Protein AF-A0A959P4M3-F1 (afdb_monomer_lite)

Structure (mmCIF, N/CA/C/O backbone):
data_AF-A0A959P4M3-F1
#
_entry.id   AF-A0A959P4M3-F1
#
loop_
_atom_site.group_PDB
_atom_site.id
_atom_site.type_symbol
_atom_site.label_atom_id
_atom_site.label_alt_id
_atom_site.label_comp_id
_atom_site.label_asym_id
_atom_site.label_entity_id
_atom_site.label_seq_id
_atom_site.pdbx_PDB_ins_code
_atom_site.Cartn_x
_atom_site.Cartn_y
_atom_site.Cartn_z
_atom_site.occupancy
_atom_site.B_iso_or_equiv
_atom_site.auth_seq_id
_atom_site.auth_comp_id
_atom_site.auth_asym_id
_atom_site.auth_atom_id
_atom_site.pdbx_PDB_model_num
ATOM 1 N N . MET A 1 1 ? 19.092 -13.875 -8.459 1.00 60.94 1 MET A N 1
ATOM 2 C CA . MET A 1 1 ? 19.012 -12.577 -9.159 1.00 60.94 1 MET A CA 1
ATOM 3 C C . MET A 1 1 ? 20.207 -11.723 -8.760 1.00 60.94 1 MET A C 1
ATOM 5 O O . MET A 1 1 ? 20.498 -11.675 -7.575 1.00 60.94 1 MET A O 1
ATOM 9 N N . GLY A 1 2 ? 20.966 -11.200 -9.729 1.00 83.31 2 GLY A N 1
ATOM 10 C CA . GLY A 1 2 ? 22.263 -10.546 -9.513 1.00 83.31 2 GLY A CA 1
ATOM 11 C C . GLY A 1 2 ? 22.852 -9.946 -10.799 1.00 83.31 2 GLY A C 1
ATOM 12 O O . GLY A 1 2 ? 22.210 -9.983 -11.853 1.00 83.31 2 GLY A O 1
ATOM 13 N N . ALA A 1 3 ? 24.076 -9.411 -10.721 1.00 91.56 3 ALA A N 1
ATOM 14 C CA . ALA A 1 3 ? 24.756 -8.772 -11.849 1.00 91.56 3 ALA A CA 1
ATOM 15 C C . ALA A 1 3 ? 24.933 -9.738 -13.031 1.00 91.56 3 ALA A C 1
ATOM 17 O O . ALA A 1 3 ? 25.398 -10.866 -12.878 1.00 91.56 3 ALA A O 1
ATOM 18 N N . GLN A 1 4 ? 24.560 -9.285 -14.219 1.00 93.88 4 GLN A N 1
ATOM 19 C CA . GLN A 1 4 ? 24.681 -9.988 -15.485 1.00 93.88 4 GLN A CA 1
ATOM 20 C C . GLN A 1 4 ? 25.455 -9.117 -16.455 1.00 93.88 4 GLN A C 1
ATOM 22 O O . GLN A 1 4 ? 25.208 -7.918 -16.547 1.00 93.88 4 GLN A O 1
ATOM 27 N N . LYS A 1 5 ? 26.359 -9.732 -17.213 1.00 94.94 5 LYS A N 1
ATOM 28 C CA . LYS A 1 5 ? 27.115 -9.067 -18.269 1.00 94.94 5 LYS A CA 1
ATOM 29 C C . LYS A 1 5 ? 26.833 -9.751 -19.597 1.00 94.94 5 LYS A C 1
ATOM 31 O O . LYS A 1 5 ? 26.934 -10.973 -19.699 1.00 94.94 5 LYS A O 1
ATOM 36 N N . LYS A 1 6 ? 26.458 -8.972 -20.605 1.00 94.38 6 LYS A N 1
ATOM 37 C CA . LYS A 1 6 ? 26.199 -9.436 -21.970 1.00 94.38 6 LYS A CA 1
ATOM 38 C C . LYS A 1 6 ? 27.027 -8.634 -22.956 1.00 94.38 6 LYS A C 1
ATOM 40 O O . LYS A 1 6 ? 27.440 -7.513 -22.669 1.00 94.38 6 LYS A O 1
ATOM 45 N N . TYR A 1 7 ? 27.281 -9.239 -24.106 1.00 94.50 7 TYR A N 1
ATOM 46 C CA . TYR A 1 7 ? 28.118 -8.663 -25.144 1.00 94.50 7 TYR A CA 1
ATOM 47 C C . TYR A 1 7 ? 27.318 -8.533 -26.429 1.00 94.50 7 TYR A C 1
ATOM 49 O O . TYR A 1 7 ? 26.601 -9.460 -26.800 1.00 94.50 7 TYR A O 1
ATOM 57 N N . VAL A 1 8 ? 27.475 -7.398 -27.098 1.00 95.50 8 VAL A N 1
ATOM 58 C CA . VAL A 1 8 ? 27.036 -7.204 -28.479 1.00 95.50 8 VAL A CA 1
ATOM 59 C C . VAL A 1 8 ? 28.282 -6.974 -29.311 1.00 95.50 8 VAL A C 1
ATOM 61 O O . VAL A 1 8 ? 29.145 -6.173 -28.947 1.00 95.50 8 VAL A O 1
ATOM 64 N N . TYR A 1 9 ? 28.377 -7.710 -30.407 1.00 94.44 9 TYR A N 1
ATOM 65 C CA . TYR A 1 9 ? 29.455 -7.572 -31.369 1.00 94.44 9 TYR A CA 1
ATOM 66 C C . TYR A 1 9 ? 28.935 -6.773 -32.555 1.00 94.44 9 TYR A C 1
ATOM 68 O O . TYR A 1 9 ? 27.923 -7.135 -33.151 1.00 94.44 9 TYR A O 1
ATOM 76 N N . VAL A 1 10 ? 29.620 -5.681 -32.867 1.00 95.25 10 VAL A N 1
ATOM 77 C CA . VAL A 1 10 ? 29.373 -4.861 -34.047 1.00 95.25 10 VAL A CA 1
ATOM 78 C C . VAL A 1 10 ? 30.474 -5.176 -35.043 1.00 95.25 10 VAL A C 1
ATOM 80 O O . VAL A 1 10 ? 31.653 -5.070 -34.708 1.00 95.25 10 VAL A O 1
ATOM 83 N N . PHE A 1 11 ? 30.081 -5.578 -36.245 1.00 94.88 11 PHE A N 1
ATOM 84 C CA . PHE A 1 11 ? 30.995 -5.825 -37.351 1.00 94.88 11 PHE A CA 1
ATOM 85 C C . PHE A 1 11 ? 30.924 -4.645 -38.316 1.00 94.88 11 PHE A C 1
ATOM 87 O O . PHE A 1 11 ? 29.831 -4.196 -38.663 1.00 94.88 11 PHE A O 1
ATOM 94 N N . SER A 1 12 ? 32.085 -4.139 -38.712 1.00 91.81 12 SER A N 1
ATOM 95 C CA . SER A 1 12 ? 32.248 -3.005 -39.614 1.00 91.81 12 SER A CA 1
ATOM 96 C C . SER A 1 12 ? 33.231 -3.367 -40.721 1.00 91.81 12 SER A C 1
ATOM 98 O O . SER A 1 12 ? 34.065 -4.256 -40.568 1.00 91.81 12 SER A O 1
ATOM 100 N N . ASN A 1 13 ? 33.147 -2.657 -41.837 1.00 90.06 13 ASN A N 1
ATOM 101 C CA . ASN A 1 13 ? 34.104 -2.738 -42.936 1.00 90.06 13 ASN A CA 1
ATOM 102 C C . ASN A 1 13 ? 35.335 -1.830 -42.727 1.00 90.06 13 ASN A C 1
ATOM 104 O O . ASN A 1 13 ? 36.044 -1.539 -43.688 1.00 90.06 13 ASN A O 1
ATOM 108 N N . ASP A 1 14 ? 35.580 -1.376 -41.496 1.00 93.69 14 ASP A N 1
ATOM 109 C CA . ASP A 1 14 ? 36.801 -0.669 -41.115 1.00 93.69 14 ASP A CA 1
ATOM 110 C C . ASP A 1 14 ? 38.018 -1.618 -41.230 1.00 93.69 14 ASP A C 1
ATOM 112 O O . ASP A 1 14 ? 37.989 -2.707 -40.647 1.00 93.69 14 ASP A O 1
ATOM 116 N N . PRO A 1 15 ? 39.070 -1.255 -41.990 1.00 89.56 15 PRO A N 1
ATOM 117 C CA . PRO A 1 15 ? 40.206 -2.137 -42.253 1.00 89.56 15 PRO A CA 1
ATOM 118 C C . PRO A 1 15 ? 41.128 -2.345 -41.043 1.00 89.56 15 PRO A C 1
ATOM 120 O O . PRO A 1 15 ? 41.850 -3.341 -41.007 1.00 89.56 15 PRO A O 1
ATOM 123 N N . GLU A 1 16 ? 41.114 -1.446 -40.058 1.00 92.25 16 GLU A N 1
ATOM 124 C CA . GLU A 1 16 ? 41.942 -1.548 -38.852 1.00 92.25 16 GLU A CA 1
ATOM 125 C C . GLU A 1 16 ? 41.149 -2.118 -37.669 1.00 92.25 16 GLU A C 1
ATOM 127 O O . GLU A 1 16 ? 41.676 -2.910 -36.885 1.00 92.25 16 GLU A O 1
ATOM 132 N N . THR A 1 17 ? 39.865 -1.763 -37.549 1.00 88.75 17 THR A N 1
ATOM 133 C CA . THR A 1 17 ? 38.981 -2.185 -36.449 1.00 88.75 17 THR A CA 1
ATOM 134 C C . THR A 1 17 ? 37.649 -2.788 -36.936 1.00 88.75 17 THR A C 1
ATOM 136 O O . THR A 1 17 ? 36.568 -2.269 -36.655 1.00 88.75 17 THR A O 1
ATOM 139 N N . PRO A 1 18 ? 37.673 -3.956 -37.608 1.00 92.00 18 PRO A N 1
ATOM 140 C CA . PRO A 1 18 ? 36.485 -4.556 -38.229 1.00 92.00 18 PRO A CA 1
ATOM 141 C C . PRO A 1 18 ? 35.466 -5.128 -37.231 1.00 92.00 18 PRO A C 1
ATOM 143 O O . PRO A 1 18 ? 34.346 -5.476 -37.610 1.00 92.00 18 PRO A O 1
ATOM 146 N N . GLN A 1 19 ? 35.829 -5.258 -35.952 1.00 94.62 19 GLN A N 1
ATOM 147 C CA . GLN A 1 19 ? 34.947 -5.800 -34.923 1.00 94.62 19 GLN A CA 1
ATOM 148 C C . GLN A 1 19 ? 35.078 -5.027 -33.610 1.00 94.62 19 GLN A C 1
ATOM 150 O O . GLN A 1 19 ? 36.136 -5.000 -32.983 1.00 94.62 19 GLN A O 1
ATOM 15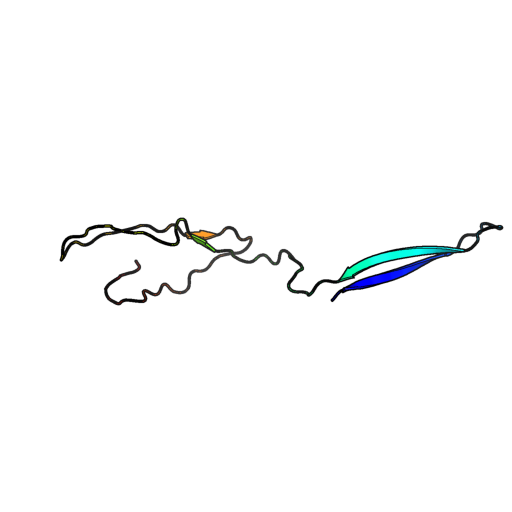5 N N . LEU A 1 20 ? 33.959 -4.480 -33.138 1.00 93.25 20 LEU A N 1
ATOM 156 C CA . LEU A 1 20 ? 33.842 -3.833 -31.838 1.00 93.25 20 LEU A CA 1
ATOM 157 C C . LEU A 1 20 ? 32.966 -4.674 -30.907 1.00 93.25 20 LEU A C 1
ATOM 159 O O . LEU A 1 20 ? 31.865 -5.089 -31.264 1.00 93.25 20 LEU A O 1
ATOM 163 N N . ARG A 1 21 ? 33.435 -4.905 -29.677 1.00 94.44 21 ARG A N 1
ATOM 164 C CA . ARG A 1 21 ? 32.662 -5.594 -28.636 1.00 94.44 21 ARG A CA 1
ATOM 165 C C . ARG A 1 21 ? 32.177 -4.602 -27.591 1.00 94.44 21 ARG A C 1
ATOM 167 O O . ARG A 1 21 ? 32.956 -4.132 -26.765 1.00 94.44 21 ARG A O 1
ATOM 174 N N . LEU A 1 22 ? 30.872 -4.379 -27.561 1.00 94.88 22 LEU A N 1
ATOM 175 C CA . LEU A 1 22 ? 30.205 -3.609 -26.520 1.00 94.88 22 LEU A CA 1
ATOM 176 C C . LEU A 1 22 ? 29.785 -4.544 -25.388 1.00 94.88 22 LEU A C 1
ATOM 178 O O . LEU A 1 22 ? 29.273 -5.636 -25.637 1.00 94.88 22 LEU A O 1
ATOM 182 N N . SER A 1 23 ? 30.004 -4.132 -24.139 1.00 93.75 23 SER A N 1
ATOM 183 C CA . SER A 1 23 ? 29.539 -4.886 -22.974 1.00 93.75 23 SER A CA 1
ATOM 184 C C . SER A 1 23 ? 28.479 -4.116 -22.207 1.00 93.75 23 SER A C 1
ATOM 186 O O . SER A 1 23 ? 28.702 -2.967 -21.838 1.00 93.75 23 SER A O 1
ATOM 188 N N . PHE A 1 24 ? 27.383 -4.793 -21.892 1.00 93.06 24 PHE A N 1
ATOM 189 C CA . PHE A 1 24 ? 26.276 -4.270 -21.106 1.00 93.06 24 PHE A CA 1
ATOM 190 C C . PHE A 1 24 ? 26.228 -5.032 -19.794 1.00 93.06 24 PHE A C 1
ATOM 192 O O . PHE A 1 24 ? 26.215 -6.264 -19.796 1.00 93.06 24 PHE A O 1
ATOM 199 N N . THR A 1 25 ? 26.225 -4.305 -18.681 1.00 92.75 25 THR A N 1
ATOM 200 C CA . THR A 1 25 ? 26.072 -4.897 -17.350 1.00 92.75 25 THR A CA 1
ATOM 201 C C . THR A 1 25 ? 24.734 -4.454 -16.780 1.00 92.75 25 THR A C 1
ATOM 203 O O . THR A 1 25 ? 24.448 -3.262 -16.753 1.00 92.75 25 THR A O 1
ATOM 206 N N . ALA A 1 26 ? 23.919 -5.401 -16.332 1.00 89.69 26 ALA A N 1
ATOM 207 C CA . ALA A 1 26 ? 22.625 -5.144 -15.714 1.00 89.69 26 ALA A CA 1
ATOM 208 C C . ALA A 1 26 ? 22.477 -6.003 -14.462 1.00 89.69 26 ALA A C 1
ATOM 210 O O . ALA A 1 26 ? 22.873 -7.165 -14.455 1.00 89.69 26 ALA A O 1
ATOM 211 N N . ASN A 1 27 ? 21.898 -5.456 -13.398 1.00 88.88 27 ASN A N 1
ATOM 212 C CA . ASN A 1 27 ? 21.544 -6.253 -12.230 1.00 88.88 27 ASN A CA 1
ATOM 213 C C . ASN A 1 27 ? 20.133 -6.815 -12.421 1.00 88.88 27 ASN A C 1
ATOM 215 O O . ASN A 1 27 ? 19.182 -6.049 -12.552 1.00 88.88 27 ASN A O 1
ATOM 219 N N . ILE A 1 28 ? 19.991 -8.138 -12.466 1.00 85.44 28 ILE A N 1
ATOM 220 C CA . ILE A 1 28 ? 18.679 -8.775 -12.612 1.00 85.44 28 ILE A CA 1
ATOM 221 C C . ILE A 1 28 ? 18.093 -8.951 -11.224 1.00 85.44 28 ILE A C 1
ATOM 223 O O . ILE A 1 28 ? 18.686 -9.649 -10.407 1.00 85.44 28 ILE A O 1
ATOM 227 N N . LEU A 1 29 ? 16.934 -8.355 -10.968 1.00 81.06 29 LEU A N 1
ATOM 228 C CA . LEU A 1 29 ? 16.230 -8.424 -9.688 1.00 81.06 29 LEU A CA 1
ATOM 229 C C . LEU A 1 29 ? 15.009 -9.369 -9.775 1.00 81.06 29 LEU A C 1
ATOM 231 O O . LEU A 1 29 ? 14.491 -9.539 -10.878 1.00 81.06 29 LEU A O 1
ATOM 235 N N . PRO A 1 30 ? 14.578 -10.029 -8.672 1.00 75.69 30 PRO A N 1
ATOM 236 C CA . PRO A 1 30 ? 13.387 -10.898 -8.611 1.00 75.69 30 PRO A CA 1
ATOM 237 C C . PRO A 1 30 ? 12.164 -10.283 -9.260 1.00 75.69 30 PRO A C 1
ATOM 239 O O . PRO A 1 30 ? 11.966 -9.082 -9.144 1.00 75.69 30 PRO A O 1
ATOM 242 N N . ALA A 1 31 ? 11.304 -11.093 -9.881 1.00 64.31 31 ALA A N 1
ATOM 243 C CA . ALA A 1 31 ? 10.041 -10.615 -10.455 1.00 64.31 31 ALA A CA 1
ATOM 244 C C . ALA A 1 31 ? 9.143 -9.887 -9.424 1.00 64.31 31 ALA A C 1
ATOM 246 O O . ALA A 1 31 ? 8.274 -9.116 -9.803 1.00 64.31 31 ALA A O 1
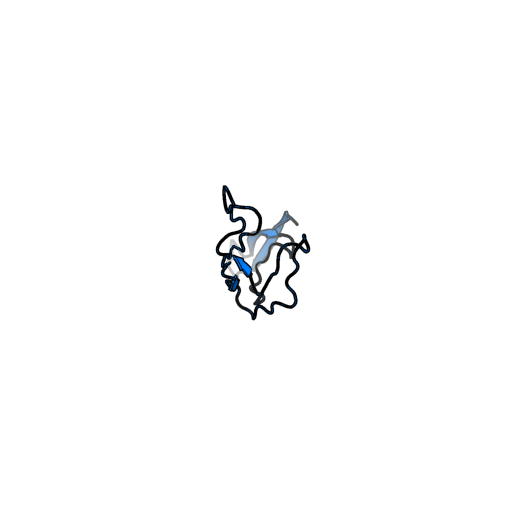ATOM 247 N N . SER A 1 32 ? 9.405 -10.037 -8.119 1.00 59.12 32 SER A N 1
ATOM 248 C CA . SER A 1 32 ? 8.796 -9.221 -7.054 1.00 59.12 32 SER A CA 1
ATOM 249 C C . SER A 1 32 ? 9.294 -7.768 -6.970 1.00 59.12 32 SER A C 1
ATOM 251 O O . SER A 1 32 ? 8.781 -7.002 -6.165 1.00 59.12 32 SER A O 1
ATOM 253 N N . SER A 1 33 ? 10.307 -7.377 -7.743 1.00 55.78 33 SER A N 1
ATOM 254 C CA . SER A 1 33 ? 10.922 -6.036 -7.712 1.00 55.78 33 SER A CA 1
ATOM 255 C C . SER A 1 33 ? 10.672 -5.216 -8.974 1.00 55.78 33 SER A C 1
ATOM 257 O O . SER A 1 33 ? 10.951 -4.018 -9.009 1.00 55.78 33 SER A O 1
ATOM 259 N N . SER A 1 34 ? 10.097 -5.831 -10.005 1.00 49.41 34 SER A N 1
ATOM 260 C CA . SER A 1 34 ? 9.456 -5.075 -11.060 1.00 49.41 34 SER A CA 1
ATOM 261 C C . SER A 1 34 ? 8.129 -4.562 -10.519 1.00 49.41 34 SER A C 1
ATOM 263 O O . SER A 1 34 ? 7.156 -5.311 -10.439 1.00 49.41 34 SER A O 1
ATOM 265 N N . LYS A 1 35 ? 8.064 -3.263 -10.216 1.00 53.16 35 LYS A N 1
ATOM 266 C CA . LYS A 1 35 ? 6.821 -2.508 -10.393 1.00 53.16 35 LYS A CA 1
ATOM 267 C C . LYS A 1 35 ? 6.492 -2.511 -11.892 1.00 53.16 35 LYS A C 1
ATOM 269 O O . LYS A 1 35 ? 6.612 -1.492 -12.562 1.00 53.16 35 LYS A O 1
ATOM 274 N N . PHE A 1 36 ? 6.119 -3.666 -12.443 1.00 50.16 36 PHE A N 1
ATOM 275 C CA . PHE A 1 36 ? 5.136 -3.642 -13.511 1.00 50.16 36 PHE A CA 1
ATOM 276 C C . PHE A 1 36 ? 3.930 -2.988 -12.857 1.00 50.16 36 PHE A C 1
ATOM 278 O O . PHE A 1 36 ? 3.446 -3.481 -11.835 1.00 50.16 36 PHE A O 1
ATOM 285 N N . SER A 1 37 ? 3.505 -1.838 -13.367 1.00 53.41 37 SER A N 1
ATOM 286 C CA . SER A 1 37 ? 2.208 -1.271 -13.027 1.00 53.41 37 SER A CA 1
ATOM 287 C C . SER A 1 37 ? 1.134 -2.192 -13.607 1.00 53.41 37 SER A C 1
ATOM 289 O O . SER A 1 37 ? 0.417 -1.832 -14.535 1.00 53.41 37 SER A O 1
ATOM 291 N N . ASN A 1 38 ? 1.042 -3.419 -13.096 1.00 57.75 38 ASN A N 1
ATOM 292 C CA . ASN A 1 38 ? -0.250 -4.061 -13.031 1.00 57.75 38 ASN A CA 1
ATOM 293 C C . ASN A 1 38 ? -1.082 -3.063 -12.242 1.00 57.75 38 ASN A C 1
ATOM 295 O O . ASN A 1 38 ? -0.662 -2.645 -11.161 1.00 57.75 38 ASN A O 1
ATOM 299 N N . ALA A 1 39 ? -2.147 -2.560 -12.850 1.00 74.50 39 ALA A N 1
ATOM 300 C CA . ALA A 1 39 ? -3.109 -1.772 -12.120 1.00 74.50 39 ALA A CA 1
ATOM 301 C C . ALA A 1 39 ? -3.543 -2.656 -10.942 1.00 74.50 39 ALA A C 1
ATOM 303 O O . ALA A 1 39 ? -4.007 -3.772 -11.153 1.00 74.50 39 ALA A O 1
ATOM 304 N N . GLN A 1 40 ? -3.228 -2.242 -9.718 1.00 84.69 40 GLN A N 1
ATOM 305 C CA . GLN A 1 40 ? -3.649 -2.941 -8.506 1.00 84.69 40 GLN A CA 1
ATOM 306 C C . GLN A 1 40 ? -4.231 -1.881 -7.577 1.00 84.69 40 GLN A C 1
ATOM 308 O O . GLN A 1 40 ? -3.705 -0.756 -7.550 1.00 84.69 40 GLN A O 1
ATOM 313 N N . PRO A 1 41 ? -5.291 -2.208 -6.828 1.00 92.69 41 PRO A N 1
ATOM 314 C CA . PRO A 1 41 ? -5.806 -1.308 -5.817 1.00 92.69 41 PRO A CA 1
ATOM 315 C C . PRO A 1 41 ? -4.801 -1.192 -4.667 1.00 92.69 41 PRO A C 1
ATOM 317 O O . PRO A 1 41 ? -4.137 -2.161 -4.295 1.00 92.69 41 PRO A O 1
ATOM 320 N N . GLU A 1 42 ? -4.699 -0.007 -4.074 1.00 93.75 42 GLU A N 1
ATOM 321 C CA . GLU A 1 42 ? -3.858 0.247 -2.904 1.00 93.75 42 GLU A CA 1
ATOM 322 C C . GLU A 1 42 ? -4.696 0.973 -1.859 1.00 93.75 42 GLU A C 1
ATOM 324 O O . GLU A 1 42 ? -5.122 2.108 -2.063 1.00 93.75 42 GLU A O 1
ATOM 329 N N . ILE A 1 43 ? -4.957 0.308 -0.734 1.00 95.31 43 ILE A N 1
ATOM 330 C CA . ILE A 1 43 ? -5.742 0.889 0.351 1.00 95.31 43 ILE A CA 1
ATOM 331 C C . ILE A 1 43 ? -4.884 1.839 1.189 1.00 95.31 43 ILE A C 1
ATOM 333 O O . ILE A 1 43 ? -3.782 1.502 1.623 1.00 95.31 43 ILE A O 1
ATOM 337 N N . LYS A 1 44 ? -5.423 3.018 1.484 1.00 95.75 44 LYS A N 1
ATOM 338 C CA . LYS A 1 44 ? -4.823 3.996 2.385 1.00 95.75 44 LYS A CA 1
ATOM 339 C C . LYS A 1 44 ? -5.862 4.496 3.379 1.00 95.75 44 LYS A C 1
ATOM 341 O O . LYS A 1 44 ? -6.924 4.977 2.988 1.00 95.75 44 LYS A O 1
ATOM 346 N N . LEU A 1 45 ? -5.524 4.400 4.662 1.00 96.06 45 LEU A N 1
ATOM 347 C CA . LEU A 1 45 ? -6.357 4.859 5.773 1.00 96.06 45 LEU A CA 1
ATOM 348 C C . LEU A 1 45 ? -5.905 6.240 6.251 1.00 96.06 45 LEU A C 1
ATOM 350 O O . LEU A 1 45 ? -4.702 6.505 6.319 1.00 96.06 45 LEU A O 1
ATOM 354 N N . SER A 1 46 ? -6.848 7.101 6.644 1.00 95.94 46 SER A N 1
ATOM 355 C CA . SER A 1 46 ? -6.512 8.401 7.250 1.00 95.94 46 SER A CA 1
ATOM 356 C C . SER A 1 46 ? -5.787 8.256 8.591 1.00 95.94 46 SER A C 1
ATOM 358 O O . SER A 1 46 ? -4.955 9.092 8.944 1.00 95.94 46 SER A O 1
ATOM 360 N N . LYS A 1 47 ? -6.069 7.177 9.328 1.00 94.69 47 LYS A N 1
ATOM 361 C CA . LYS A 1 47 ? -5.418 6.825 10.594 1.00 94.69 47 LYS A CA 1
ATOM 362 C C . LYS A 1 47 ? -5.485 5.320 10.845 1.00 94.69 47 LYS A C 1
ATOM 364 O O . LYS A 1 47 ? -6.476 4.675 10.523 1.00 94.69 47 LYS A O 1
ATOM 369 N N . TYR A 1 48 ? -4.443 4.78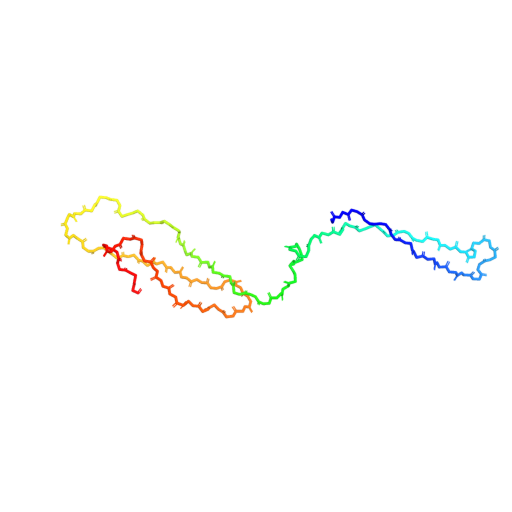9 11.478 1.00 93.19 48 TYR A N 1
ATOM 370 C CA . TYR A 1 48 ? -4.366 3.385 11.912 1.00 93.19 48 TYR A CA 1
ATOM 371 C C . TYR A 1 48 ? -4.721 3.199 13.387 1.00 93.19 48 TYR A C 1
ATOM 373 O O . TYR A 1 48 ? -4.935 2.082 13.843 1.00 93.19 48 TYR A O 1
ATOM 381 N N . ASN A 1 49 ? -4.748 4.296 14.143 1.00 93.69 49 ASN A N 1
ATOM 382 C CA . ASN A 1 49 ? -5.034 4.288 15.564 1.00 93.69 49 ASN A CA 1
ATOM 383 C C . ASN A 1 49 ? -5.852 5.528 15.932 1.00 93.69 49 ASN A C 1
ATOM 385 O O . ASN A 1 49 ? -5.641 6.615 15.389 1.00 93.69 49 ASN A O 1
ATOM 389 N N . HIS A 1 50 ? -6.774 5.363 16.868 1.00 92.25 50 HIS A N 1
ATOM 390 C CA . HIS A 1 50 ? -7.541 6.443 17.458 1.00 92.25 50 HIS A CA 1
ATOM 391 C C . HIS A 1 50 ? -7.709 6.158 18.948 1.00 92.25 50 HIS A C 1
ATOM 393 O O . HIS A 1 50 ? -8.199 5.099 19.328 1.00 92.25 50 HIS A O 1
ATOM 399 N N . ASN A 1 51 ? -7.285 7.103 19.782 1.00 93.62 51 ASN A N 1
ATOM 400 C CA . ASN A 1 51 ? -7.414 7.009 21.228 1.00 93.62 51 ASN A CA 1
ATOM 401 C C . ASN A 1 51 ? -8.546 7.935 21.683 1.00 93.62 51 ASN A C 1
ATOM 403 O O . ASN A 1 51 ? -8.460 9.145 21.480 1.00 93.62 51 ASN A O 1
ATOM 407 N N . PHE A 1 52 ? -9.583 7.364 22.294 1.00 92.31 52 PHE A N 1
ATOM 408 C CA . PHE A 1 52 ? -10.714 8.117 22.842 1.00 92.31 52 PHE A CA 1
ATOM 409 C C . PHE A 1 52 ? -10.397 8.801 24.184 1.00 92.31 52 PHE A C 1
ATOM 411 O O . PHE A 1 52 ? -11.162 9.647 24.638 1.00 92.31 52 PHE A O 1
ATOM 418 N N . GLY A 1 53 ? -9.265 8.477 24.815 1.00 93.75 53 GLY A N 1
ATOM 419 C CA . GLY A 1 53 ? -8.877 9.019 26.112 1.00 93.75 53 GLY A CA 1
ATOM 420 C C . GLY A 1 53 ? -9.741 8.469 27.247 1.00 93.75 53 GLY A C 1
ATOM 421 O O . GLY A 1 53 ? -10.041 7.277 27.291 1.00 93.75 53 GLY A O 1
ATOM 422 N N . ASN A 1 54 ? -10.121 9.342 28.181 1.00 93.94 54 ASN A N 1
ATOM 423 C CA . ASN A 1 54 ? -10.995 8.973 29.289 1.00 93.94 54 ASN A CA 1
ATOM 424 C C . ASN A 1 54 ? -12.453 8.998 28.833 1.00 93.94 54 ASN A C 1
ATOM 426 O O . ASN A 1 54 ? -12.978 10.055 28.489 1.00 93.94 54 ASN A O 1
ATOM 430 N N . VAL A 1 55 ? -13.100 7.841 28.898 1.00 91.31 55 VAL A N 1
ATOM 431 C CA . VAL A 1 55 ? -14.481 7.633 28.459 1.00 91.31 55 VAL A CA 1
ATOM 432 C C . VAL A 1 55 ? -15.340 7.207 29.642 1.00 91.31 55 VAL A C 1
ATOM 434 O O . VAL A 1 55 ? -14.867 6.480 30.521 1.00 91.31 55 VAL A O 1
ATOM 437 N N . LYS A 1 56 ? -16.585 7.686 29.710 1.00 93.12 56 LYS A N 1
ATOM 438 C CA . LYS A 1 56 ? -17.510 7.277 30.772 1.00 93.12 56 LYS A CA 1
ATOM 439 C C . LYS A 1 56 ? -18.159 5.945 30.419 1.00 93.12 56 LYS A C 1
ATOM 441 O O . LYS A 1 56 ? -18.442 5.660 29.259 1.00 93.12 56 LYS A O 1
ATOM 446 N N . GLU A 1 57 ? -18.417 5.129 31.435 1.00 90.38 57 GLU A N 1
ATOM 447 C CA . GLU A 1 57 ? -19.124 3.867 31.240 1.00 90.38 57 GLU A CA 1
ATOM 448 C C . GLU A 1 57 ? -20.525 4.114 30.656 1.00 90.38 57 GLU A C 1
ATOM 450 O O . GLU A 1 57 ? -21.248 5.009 31.098 1.00 90.38 57 GLU A O 1
ATOM 455 N N . GLY A 1 58 ? -20.885 3.333 29.634 1.00 89.69 58 GLY A N 1
ATOM 456 C CA . GLY A 1 58 ? -22.150 3.460 28.905 1.00 89.69 58 GLY A CA 1
ATOM 457 C C . GLY A 1 58 ? -22.171 4.536 27.811 1.00 89.69 58 GLY A C 1
ATOM 458 O O . GLY A 1 58 ? -23.163 4.638 27.093 1.00 89.69 58 GLY A O 1
ATOM 459 N N . GLU A 1 59 ? -21.104 5.322 27.647 1.00 89.88 59 GLU A N 1
ATOM 460 C CA . GLU A 1 59 ? -21.009 6.329 26.588 1.00 89.88 59 GLU A CA 1
ATOM 461 C C . GLU A 1 59 ? -20.717 5.682 25.223 1.00 89.88 59 GLU A C 1
ATOM 463 O O . GLU A 1 59 ? -19.757 4.924 25.070 1.00 89.88 59 GLU A O 1
ATOM 468 N N . VAL A 1 60 ? -21.539 5.993 24.214 1.00 89.81 60 VAL A N 1
ATOM 469 C CA . VAL A 1 60 ? -21.338 5.523 22.836 1.00 89.81 60 VAL A CA 1
ATOM 470 C C . VAL A 1 60 ? -20.574 6.582 22.052 1.00 89.81 60 VAL A C 1
ATOM 472 O O . VAL A 1 60 ? -21.099 7.655 21.752 1.00 89.81 60 VAL A O 1
ATOM 475 N N . LEU A 1 61 ? -19.336 6.261 21.691 1.00 90.44 61 LEU A N 1
ATOM 476 C CA . LEU A 1 61 ? -18.467 7.139 20.918 1.00 90.44 61 LEU A CA 1
ATOM 477 C C . LEU A 1 61 ? -18.349 6.662 19.477 1.00 90.44 61 LEU A C 1
ATOM 479 O O . LEU A 1 61 ? -18.336 5.466 19.194 1.00 90.44 61 LEU A O 1
ATOM 483 N N . HIS A 1 62 ? -18.216 7.626 18.573 1.00 91.69 62 HIS A N 1
ATOM 484 C CA . HIS A 1 62 ? -18.080 7.379 17.146 1.00 91.69 62 HIS A CA 1
ATOM 485 C C . HIS A 1 62 ? -16.759 7.950 16.652 1.00 91.69 62 HIS A C 1
ATOM 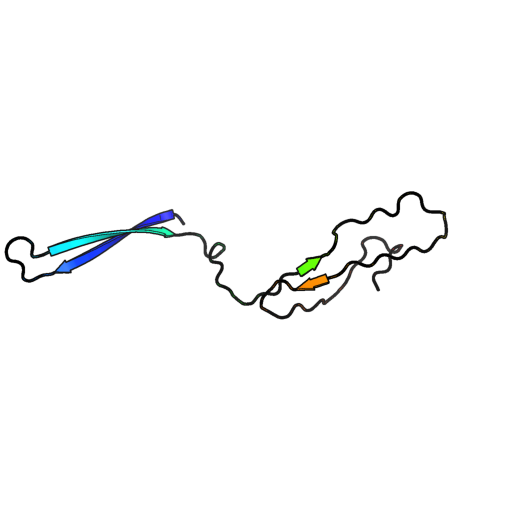487 O O . HIS A 1 62 ? -16.290 8.992 17.114 1.00 91.69 62 HIS A O 1
ATOM 493 N N . THR A 1 63 ? -16.159 7.276 15.681 1.00 91.50 63 THR A N 1
ATOM 494 C CA . THR A 1 63 ? -14.991 7.785 14.974 1.00 91.50 63 THR A CA 1
ATOM 495 C C . THR A 1 63 ? -15.106 7.410 13.509 1.00 91.50 63 THR A C 1
ATOM 497 O O . THR A 1 63 ? -15.585 6.330 13.179 1.00 91.50 63 THR A O 1
ATOM 500 N N . VAL A 1 64 ? -14.662 8.307 12.636 1.00 93.12 64 VAL A N 1
ATOM 501 C CA . VAL A 1 64 ? -14.603 8.053 11.197 1.00 93.12 64 VAL A CA 1
ATOM 502 C C . VAL A 1 64 ? -13.156 7.755 10.826 1.00 93.12 64 VAL A C 1
ATOM 504 O O . VAL A 1 64 ? -12.237 8.475 11.238 1.00 93.12 64 VAL A O 1
ATOM 507 N N . ILE A 1 65 ? -12.953 6.671 10.081 1.00 92.81 65 ILE A N 1
ATOM 508 C CA . ILE A 1 65 ? -11.690 6.340 9.423 1.00 92.81 65 ILE A CA 1
ATOM 509 C C . ILE A 1 65 ? -11.973 6.391 7.931 1.00 92.81 65 ILE A C 1
ATOM 511 O O . ILE A 1 65 ? -12.794 5.633 7.423 1.00 92.81 65 ILE A O 1
ATOM 515 N N . GLU A 1 66 ? -11.310 7.307 7.241 1.00 94.62 66 GLU A N 1
ATOM 516 C CA . GLU A 1 66 ? -11.484 7.446 5.803 1.00 94.62 66 GLU A CA 1
ATOM 517 C C . GLU A 1 66 ? -10.620 6.401 5.106 1.00 94.62 66 GLU A C 1
ATOM 519 O O . GLU A 1 66 ? -9.429 6.262 5.409 1.00 94.62 66 GLU A O 1
ATOM 524 N N . VAL A 1 67 ? -11.238 5.676 4.178 1.00 95.00 67 VAL A N 1
ATOM 525 C CA . VAL A 1 67 ? -10.574 4.714 3.304 1.00 95.00 67 VAL A CA 1
ATOM 526 C C . VAL A 1 67 ? -10.452 5.347 1.927 1.00 95.00 67 VAL A C 1
AT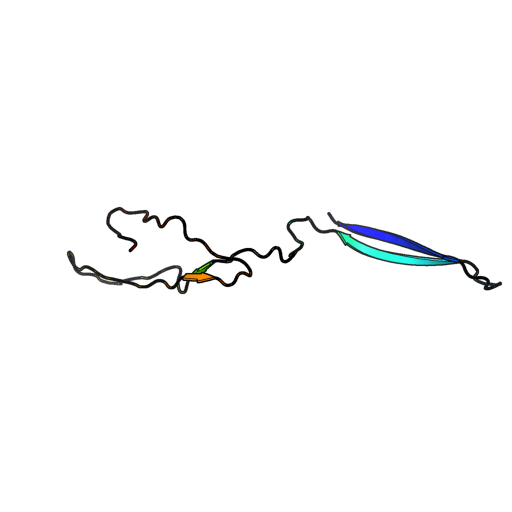OM 528 O O . VAL A 1 67 ? -11.431 5.834 1.369 1.00 95.00 67 VAL A O 1
ATOM 531 N N . SER A 1 68 ? -9.246 5.340 1.377 1.00 94.88 68 SER A N 1
ATOM 532 C CA . SER A 1 68 ? -8.960 5.852 0.039 1.00 94.88 68 SER A CA 1
ATOM 533 C C . SER A 1 68 ? -8.192 4.815 -0.771 1.00 94.88 68 SER A C 1
ATOM 535 O O . SER A 1 68 ? -7.408 4.047 -0.214 1.00 94.88 68 SER A O 1
ATOM 537 N N . ASN A 1 69 ? -8.430 4.791 -2.081 1.00 95.00 69 ASN A N 1
ATOM 538 C CA . ASN A 1 69 ? -7.664 3.985 -3.021 1.00 95.00 69 ASN A CA 1
ATOM 539 C C . ASN A 1 69 ? -6.588 4.866 -3.673 1.00 95.00 69 ASN A C 1
ATOM 541 O O . ASN A 1 69 ? -6.926 5.778 -4.425 1.00 95.00 69 ASN A O 1
ATOM 545 N N . SER A 1 70 ? -5.312 4.625 -3.369 1.00 93.44 70 SER A N 1
ATOM 546 C CA . SER A 1 70 ? -4.173 5.265 -4.049 1.00 93.44 70 SER A CA 1
ATOM 547 C C . SER A 1 70 ? -3.625 4.439 -5.214 1.00 93.44 70 SER A C 1
ATOM 549 O O . SER A 1 70 ? -2.656 4.851 -5.853 1.00 93.44 70 SER A O 1
ATOM 551 N N . GLY A 1 71 ? -4.236 3.282 -5.474 1.00 89.38 71 GLY A N 1
ATOM 552 C CA . GLY A 1 71 ? -3.879 2.377 -6.551 1.00 89.38 71 GLY A CA 1
ATOM 553 C C . GLY A 1 71 ? -4.415 2.824 -7.906 1.00 89.38 71 GLY A C 1
ATOM 554 O O . GLY A 1 71 ? -5.028 3.879 -8.058 1.00 89.38 71 GLY A O 1
ATOM 555 N N . LEU A 1 72 ? -4.161 1.990 -8.908 1.00 87.94 72 LEU A N 1
ATOM 556 C CA . LEU A 1 72 ? -4.526 2.252 -10.305 1.00 87.94 72 LEU A CA 1
ATOM 557 C C . LEU A 1 72 ? -5.678 1.365 -10.803 1.00 87.94 72 LEU A C 1
ATOM 559 O O . LEU A 1 72 ? -6.019 1.435 -11.979 1.00 87.94 72 LEU A O 1
ATOM 563 N N . ASP A 1 73 ? -6.238 0.531 -9.928 1.00 91.31 73 ASP A N 1
ATOM 564 C CA . ASP A 1 73 ? -7.345 -0.395 -10.201 1.00 91.31 73 ASP A CA 1
ATOM 565 C C . ASP A 1 73 ? -8.400 -0.296 -9.092 1.00 91.31 73 ASP A C 1
ATOM 567 O O . ASP A 1 73 ? -8.127 0.290 -8.040 1.00 91.31 73 ASP A O 1
ATOM 571 N N . ASP A 1 74 ? -9.586 -0.855 -9.310 1.00 93.06 74 ASP A N 1
ATOM 572 C CA . ASP A 1 74 ? -10.731 -0.726 -8.407 1.00 93.06 74 ASP A CA 1
ATOM 573 C C . ASP A 1 74 ? -10.503 -1.433 -7.060 1.00 93.06 74 ASP A C 1
ATOM 575 O O . ASP A 1 74 ? -10.126 -2.605 -6.983 1.00 93.06 74 ASP A O 1
ATOM 579 N N . LEU A 1 75 ? -10.759 -0.711 -5.962 1.00 93.81 75 LEU A N 1
ATOM 580 C CA . LEU A 1 75 ? -10.681 -1.244 -4.601 1.00 93.81 75 LEU A CA 1
ATOM 581 C C . LEU A 1 75 ? -12.072 -1.682 -4.128 1.00 93.81 75 LEU A C 1
ATOM 583 O O . LEU A 1 75 ? -12.899 -0.853 -3.752 1.00 93.81 75 LEU A O 1
ATOM 587 N N . GLU A 1 76 ? -12.304 -2.992 -4.087 1.00 94.81 76 GLU A N 1
ATOM 588 C CA . GLU A 1 76 ? -13.511 -3.593 -3.511 1.00 94.81 76 GLU A CA 1
ATOM 589 C C . GLU A 1 76 ? -13.277 -3.986 -2.041 1.00 94.81 76 GLU A C 1
ATOM 591 O O . GLU A 1 76 ? -12.422 -4.821 -1.728 1.00 94.81 76 GLU A O 1
ATOM 596 N N . ILE A 1 77 ? -14.064 -3.417 -1.122 1.00 93.19 77 ILE A N 1
ATOM 597 C CA . ILE A 1 77 ? -14.048 -3.793 0.299 1.00 93.19 77 ILE A CA 1
ATOM 598 C C . ILE A 1 77 ? -15.068 -4.912 0.513 1.00 93.19 77 ILE A C 1
ATOM 600 O O . ILE A 1 77 ? -16.271 -4.675 0.520 1.00 93.19 77 ILE A O 1
ATOM 604 N N . LYS A 1 78 ? -14.579 -6.143 0.683 1.00 93.19 78 LYS A N 1
ATOM 605 C CA . LYS A 1 78 ? -15.434 -7.339 0.792 1.00 93.19 78 LYS A CA 1
ATOM 606 C C . LYS A 1 78 ? -16.028 -7.557 2.178 1.00 93.19 78 LYS A C 1
ATOM 608 O O . LYS A 1 78 ? -17.091 -8.155 2.293 1.00 93.19 78 LYS A O 1
ATOM 613 N N . ASP A 1 79 ? -15.305 -7.153 3.216 1.00 89.88 79 ASP A N 1
ATOM 614 C CA . ASP A 1 79 ? -15.688 -7.393 4.603 1.00 89.88 79 ASP A CA 1
ATOM 615 C C . ASP A 1 79 ? -14.940 -6.437 5.541 1.00 89.88 79 ASP A C 1
ATOM 617 O O . ASP A 1 79 ? -13.817 -6.016 5.243 1.00 89.88 79 ASP A O 1
ATOM 621 N N . VAL A 1 80 ? -15.539 -6.131 6.692 1.00 89.50 80 VAL A N 1
ATOM 622 C CA . VAL A 1 80 ? -14.935 -5.323 7.757 1.00 89.50 80 VAL A CA 1
ATOM 623 C C . VAL A 1 80 ? -15.157 -6.033 9.089 1.00 89.50 80 VAL A C 1
ATOM 625 O O . VAL A 1 80 ? -16.287 -6.218 9.529 1.00 89.50 80 VAL A O 1
ATOM 628 N N . LYS A 1 81 ? -14.064 -6.430 9.752 1.00 87.75 81 LYS A N 1
ATOM 629 C CA . LYS A 1 81 ? -14.113 -7.217 10.993 1.00 87.75 81 LYS A CA 1
ATOM 630 C C . LYS A 1 81 ? -13.599 -6.426 12.184 1.00 87.75 81 LYS A C 1
ATOM 632 O O . LYS A 1 81 ? -12.471 -5.936 12.163 1.00 87.75 81 LYS A O 1
ATOM 637 N N . SER A 1 82 ? -14.387 -6.386 13.253 1.00 88.06 82 SER A N 1
ATOM 638 C CA . SER A 1 82 ? -13.918 -5.979 14.575 1.00 88.06 82 SER A CA 1
ATOM 639 C C . SER A 1 82 ? -13.358 -7.184 15.338 1.00 88.06 82 SER A C 1
ATOM 641 O O . SER A 1 82 ? -13.869 -8.300 15.254 1.00 88.06 82 SER A O 1
ATOM 643 N N . SER A 1 83 ? -12.270 -6.973 16.081 1.00 84.88 83 SER A N 1
ATOM 644 C CA . SER A 1 83 ? -11.657 -8.009 16.927 1.00 84.88 83 SER A CA 1
ATOM 645 C C . SER A 1 83 ? -12.373 -8.192 18.271 1.00 84.88 83 SER A C 1
ATOM 647 O O . SER A 1 83 ? -12.199 -9.221 18.919 1.00 84.88 83 SER A O 1
ATOM 649 N N . CYS A 1 84 ? -13.186 -7.213 18.684 1.00 81.81 84 CYS A N 1
ATOM 650 C CA . CYS A 1 84 ? -14.044 -7.256 19.867 1.00 81.81 84 CYS A CA 1
ATOM 651 C C . CYS A 1 84 ? -15.499 -7.030 19.452 1.00 81.81 84 CYS A C 1
ATOM 653 O O . CYS A 1 84 ? -15.796 -6.058 18.761 1.00 81.81 84 CYS A O 1
ATOM 655 N N . GLY A 1 85 ? -16.419 -7.857 19.958 1.00 77.00 85 GLY A N 1
ATOM 656 C CA . GLY A 1 85 ? -17.863 -7.682 19.739 1.00 77.00 85 GLY A CA 1
ATOM 657 C C . GLY A 1 85 ? -18.454 -6.422 20.387 1.00 77.00 85 GLY A C 1
ATOM 658 O O . GLY A 1 85 ? -19.606 -6.086 20.147 1.00 77.00 85 GLY A O 1
ATOM 659 N N . CYS A 1 86 ? -17.661 -5.717 21.194 1.00 79.50 86 CYS A N 1
ATOM 660 C CA . CYS A 1 86 ? -17.995 -4.428 21.785 1.00 79.50 86 CYS A CA 1
ATOM 661 C C . CYS A 1 86 ? -17.862 -3.247 20.805 1.00 79.50 86 CYS A C 1
ATOM 663 O O . CYS A 1 86 ? -18.259 -2.131 21.128 1.00 79.50 86 CYS A O 1
ATOM 665 N N . THR A 1 87 ? -17.289 -3.475 19.620 1.00 79.56 87 THR A N 1
ATOM 666 C CA . THR A 1 87 ? -17.093 -2.461 18.583 1.00 79.56 87 THR A CA 1
ATOM 667 C C . THR A 1 87 ? -17.870 -2.853 17.334 1.00 79.56 87 THR A C 1
ATOM 669 O O . THR A 1 87 ? -17.674 -3.943 16.792 1.00 79.56 87 THR A O 1
ATOM 672 N N . ALA A 1 88 ? -18.721 -1.948 16.857 1.00 81.31 88 ALA A N 1
ATOM 673 C CA . ALA A 1 88 ? -19.400 -2.082 15.576 1.00 81.31 88 ALA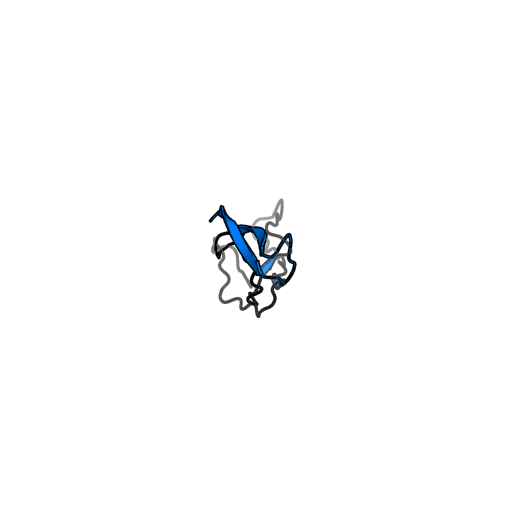 A CA 1
ATOM 674 C C . ALA A 1 88 ? -18.624 -1.311 14.501 1.00 81.31 88 ALA A C 1
ATOM 676 O O . ALA A 1 88 ? -18.316 -0.133 14.686 1.00 81.31 88 ALA A O 1
ATOM 677 N N . ALA A 1 89 ? -18.303 -1.981 13.396 1.00 78.56 89 ALA A N 1
ATOM 678 C CA . ALA A 1 89 ? -17.922 -1.318 12.156 1.00 78.56 89 ALA A CA 1
ATOM 679 C C . ALA A 1 89 ? -19.193 -1.174 11.312 1.00 78.56 89 ALA A C 1
ATOM 681 O O . ALA A 1 89 ? -19.875 -2.171 11.070 1.00 78.56 89 ALA A O 1
ATOM 682 N N . LEU A 1 90 ? -19.528 0.064 10.953 1.00 68.19 90 LEU A N 1
ATOM 683 C CA . LEU A 1 90 ? -20.730 0.454 10.216 1.00 68.19 90 LEU A CA 1
ATOM 684 C C . LEU A 1 90 ? -20.333 1.198 8.945 1.00 68.19 90 LEU A C 1
ATOM 686 O O . LEU A 1 90 ? -19.328 1.944 9.009 1.00 68.19 90 LEU A O 1
#

Foldseek 3Di:
DFKDKDWDWDAPPPPVDRIDIDIDIDTDDPPVPPPPLPQDWDKDKPDPDDDPDDDDPPDDDDDDIDIDTPTRDDDDDPDDDDPDPVDDDD

pLDDT: mean 86.98, std 11.72, range [49.41, 96.06]

Sequence (90 aa):
MGAQKKYVYVFSNDPETPQLRLSFTANILPASSSKFSNAQPEIKLSKYNHNFGNVKEGEVLHTVIEVSNSGLDDLEIKDVKSSCGCTAAL

Secondary structure (DSSP, 8-state):
--EEEEEEEEE---SS--EEEEEEEEE---TTS---------EEES-S-----S--TT--------EEE-SSS---------SSTT----

Radius of gyration: 28.51 Å; chains: 1; bounding box: 64×22×74 Å